Protein AF-A0A5S4EP08-F1 (afdb_monomer_lite)

Foldseek 3Di:
DDQDPNWDWAFDDDPPDTDTDTAQDDDPVQWGFPDDDPQWTWIQGPVVRDIDIDGTDDPPD

Structure (mmCIF, N/CA/C/O backbone):
data_AF-A0A5S4EP08-F1
#
_entry.id   AF-A0A5S4EP08-F1
#
loop_
_atom_site.group_PDB
_atom_site.id
_atom_site.type_symbol
_atom_site.label_atom_id
_atom_site.label_alt_id
_atom_site.label_comp_id
_atom_site.label_asym_id
_atom_site.label_entity_id
_atom_site.label_seq_id
_atom_site.pdbx_PDB_ins_code
_atom_site.Cartn_x
_atom_site.Cartn_y
_atom_site.Cartn_z
_atom_site.occupancy
_atom_site.B_iso_or_equiv
_atom_site.auth_seq_id
_atom_site.auth_comp_id
_atom_site.auth_asym_id
_atom_site.auth_atom_id
_atom_site.pdbx_PDB_model_num
ATOM 1 N N . MET A 1 1 ? 10.618 -2.509 -11.061 1.00 63.53 1 MET A N 1
ATOM 2 C CA . MET A 1 1 ? 9.349 -3.216 -11.370 1.00 63.53 1 MET A CA 1
ATOM 3 C C . MET A 1 1 ? 9.644 -4.346 -12.339 1.00 63.53 1 MET A C 1
ATOM 5 O O . MET A 1 1 ? 10.715 -4.348 -12.932 1.00 63.53 1 MET A O 1
ATOM 9 N N . LYS A 1 2 ? 8.725 -5.293 -12.505 1.00 69.19 2 LYS A N 1
ATOM 10 C CA . LYS A 1 2 ? 8.809 -6.318 -13.547 1.00 69.19 2 LYS A CA 1
ATOM 11 C C . LYS A 1 2 ? 7.404 -6.606 -14.072 1.00 69.19 2 LYS A C 1
ATOM 13 O O . LYS A 1 2 ? 6.463 -6.651 -13.285 1.00 69.19 2 LYS A O 1
ATOM 18 N N . LEU A 1 3 ? 7.263 -6.760 -15.385 1.00 62.28 3 LEU A N 1
ATOM 19 C CA . LEU A 1 3 ? 6.035 -7.239 -16.016 1.00 62.28 3 LEU A CA 1
ATOM 20 C C . LEU A 1 3 ? 6.281 -8.680 -16.466 1.00 62.28 3 LEU A C 1
ATOM 22 O O . LEU A 1 3 ? 7.042 -8.904 -17.405 1.00 62.28 3 LEU A O 1
ATOM 26 N N . GLU A 1 4 ? 5.652 -9.651 -15.807 1.00 63.56 4 GLU A N 1
ATOM 27 C CA . GLU A 1 4 ? 5.682 -11.056 -16.230 1.00 63.56 4 GLU A CA 1
ATOM 28 C C . GLU A 1 4 ? 4.264 -11.561 -16.463 1.00 63.56 4 GLU A C 1
ATOM 30 O O . GLU A 1 4 ? 3.384 -11.371 -15.628 1.00 63.56 4 GLU A O 1
ATOM 35 N N . ALA A 1 5 ? 4.035 -12.195 -17.616 1.00 61.12 5 ALA A N 1
ATOM 36 C CA . ALA A 1 5 ? 2.757 -12.823 -17.968 1.00 61.12 5 ALA A CA 1
ATOM 37 C C . ALA A 1 5 ? 1.508 -11.918 -17.799 1.00 61.12 5 ALA A C 1
ATOM 39 O O . ALA A 1 5 ? 0.411 -12.412 -17.554 1.00 61.12 5 ALA A O 1
ATOM 40 N N . GLY A 1 6 ? 1.661 -10.593 -17.935 1.00 62.28 6 GLY A N 1
ATOM 41 C CA . GLY A 1 6 ? 0.565 -9.625 -17.794 1.00 62.28 6 GLY A CA 1
ATOM 42 C C . GLY A 1 6 ? 0.267 -9.174 -16.359 1.00 62.28 6 GLY A C 1
ATOM 43 O O . GLY A 1 6 ? -0.684 -8.425 -16.163 1.00 62.28 6 GLY A O 1
ATOM 44 N N . GLN A 1 7 ? 1.066 -9.583 -15.368 1.00 62.50 7 GLN A N 1
ATOM 45 C CA . GLN A 1 7 ? 0.971 -9.087 -13.995 1.00 62.50 7 GLN A CA 1
ATOM 46 C C . GLN A 1 7 ? 2.132 -8.146 -13.671 1.00 62.50 7 GLN A C 1
ATOM 48 O O . GLN A 1 7 ? 3.299 -8.463 -13.911 1.00 62.50 7 GLN A O 1
ATOM 53 N N . TRP A 1 8 ? 1.799 -6.980 -13.120 1.00 65.81 8 TRP A N 1
ATOM 54 C CA . TRP A 1 8 ? 2.778 -6.004 -12.656 1.00 65.81 8 TRP A CA 1
ATOM 55 C C . TRP A 1 8 ? 3.268 -6.361 -11.252 1.00 65.81 8 TRP A C 1
ATOM 57 O O . TRP A 1 8 ? 2.470 -6.494 -10.325 1.00 65.81 8 TRP A O 1
ATOM 67 N N . GLU A 1 9 ? 4.587 -6.461 -11.090 1.00 72.62 9 GLU A N 1
ATOM 68 C CA . GLU A 1 9 ? 5.258 -6.480 -9.790 1.00 72.62 9 GLU A CA 1
ATOM 69 C C . GLU A 1 9 ? 5.944 -5.139 -9.528 1.00 72.62 9 GLU A C 1
ATOM 71 O O . GLU A 1 9 ? 6.815 -4.692 -10.289 1.00 72.62 9 GLU A O 1
ATOM 76 N N . ALA A 1 10 ? 5.570 -4.505 -8.417 1.00 68.38 10 ALA A N 1
ATOM 77 C CA . ALA A 1 10 ? 6.203 -3.288 -7.925 1.00 68.38 10 ALA A CA 1
ATOM 78 C C . ALA A 1 10 ? 7.041 -3.578 -6.673 1.00 68.38 10 ALA A C 1
ATOM 80 O O . ALA A 1 10 ? 6.688 -4.438 -5.867 1.00 68.38 10 ALA A O 1
ATOM 81 N N . HIS A 1 11 ? 8.137 -2.833 -6.511 1.00 69.75 11 HIS A N 1
ATOM 82 C CA . HIS A 1 11 ? 8.915 -2.809 -5.274 1.00 69.75 11 HIS A CA 1
ATOM 83 C C . HIS A 1 11 ? 8.465 -1.600 -4.453 1.00 69.75 11 HIS A C 1
ATOM 85 O O . HIS A 1 11 ? 8.646 -0.464 -4.890 1.00 69.75 11 HIS A O 1
ATOM 91 N N . LEU A 1 12 ? 7.861 -1.837 -3.292 1.00 65.69 12 LEU A N 1
ATOM 92 C CA . LEU A 1 12 ? 7.413 -0.789 -2.378 1.00 65.69 12 LEU A CA 1
ATOM 93 C C . LEU A 1 12 ? 8.387 -0.682 -1.204 1.00 65.69 12 LEU A C 1
ATOM 95 O O . LEU A 1 12 ? 8.503 -1.619 -0.418 1.00 65.69 12 LEU A O 1
ATOM 99 N N . GLY A 1 13 ? 9.064 0.461 -1.089 1.00 64.56 13 GLY A N 1
ATOM 100 C CA . GLY A 1 13 ? 9.918 0.779 0.053 1.00 64.56 13 GLY A CA 1
ATOM 101 C C . GLY A 1 13 ? 9.117 1.376 1.212 1.00 64.56 13 GLY A C 1
ATOM 102 O O . GLY A 1 13 ? 8.400 2.358 1.015 1.00 64.56 13 GLY A O 1
ATOM 103 N N . ARG A 1 14 ? 9.258 0.831 2.424 1.00 67.38 14 ARG A N 1
ATOM 104 C CA . ARG A 1 14 ? 8.790 1.452 3.675 1.00 67.38 14 ARG A CA 1
ATOM 105 C C . ARG A 1 14 ? 9.902 1.386 4.722 1.00 67.38 14 ARG A C 1
ATOM 107 O O . ARG A 1 14 ? 10.099 0.356 5.356 1.00 67.38 14 ARG A O 1
ATOM 114 N N . GLY A 1 15 ? 10.619 2.492 4.920 1.00 69.12 15 GLY A N 1
ATOM 115 C CA . GLY A 1 15 ? 11.822 2.483 5.758 1.00 69.12 15 GLY A CA 1
ATOM 116 C C . GLY A 1 15 ? 12.899 1.593 5.134 1.00 69.12 15 GLY A C 1
ATOM 117 O O . GLY A 1 15 ? 13.300 1.842 4.002 1.00 69.12 15 GLY A O 1
ATOM 118 N N . GLU A 1 16 ? 13.328 0.552 5.849 1.00 64.38 16 GLU A N 1
ATOM 119 C CA . GLU A 1 16 ? 14.303 -0.445 5.367 1.00 64.38 16 GLU A CA 1
ATOM 120 C C . GLU A 1 16 ? 13.647 -1.644 4.649 1.00 64.38 16 GLU A C 1
ATOM 122 O O . GLU A 1 16 ? 14.341 -2.485 4.081 1.00 64.38 16 GLU A O 1
ATOM 127 N N . GLU A 1 17 ? 12.312 -1.743 4.652 1.00 58.28 17 GLU A N 1
ATOM 128 C CA . GLU A 1 17 ? 11.586 -2.870 4.057 1.00 58.28 17 GLU A CA 1
ATOM 129 C C . GLU A 1 17 ? 11.297 -2.625 2.571 1.00 58.28 17 GLU A C 1
ATOM 131 O O . GLU A 1 17 ? 10.762 -1.578 2.202 1.00 58.28 17 GLU A O 1
ATOM 136 N N . VAL A 1 18 ? 11.587 -3.617 1.723 1.00 67.75 18 VAL A N 1
ATOM 137 C CA . VAL A 1 18 ? 11.201 -3.634 0.304 1.00 67.75 18 VAL A CA 1
ATOM 138 C C . VAL A 1 18 ? 10.219 -4.777 0.072 1.00 67.75 18 VAL A C 1
ATOM 140 O O . VAL A 1 18 ? 10.575 -5.947 0.194 1.00 67.75 18 VAL A O 1
ATOM 143 N N . PHE A 1 19 ? 8.983 -4.446 -0.293 1.00 72.19 19 PHE A N 1
ATOM 144 C CA . PHE A 1 19 ? 7.942 -5.424 -0.605 1.00 72.19 19 PHE A CA 1
ATOM 145 C C . PHE A 1 19 ? 7.825 -5.624 -2.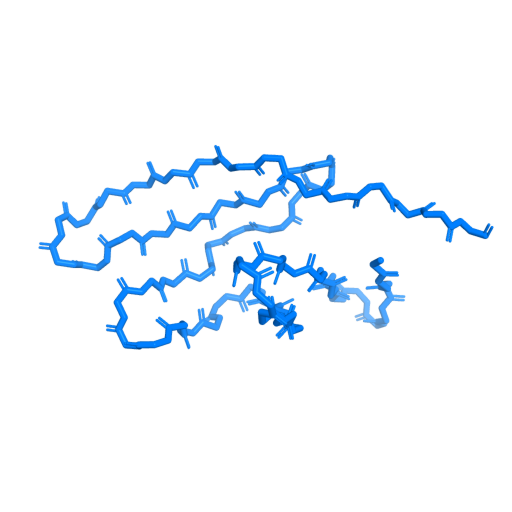109 1.00 72.19 19 PHE A C 1
ATOM 147 O O . PHE A 1 19 ? 7.762 -4.646 -2.849 1.00 72.19 19 PHE A O 1
ATOM 154 N N . ILE A 1 20 ? 7.724 -6.876 -2.552 1.00 79.88 20 ILE A N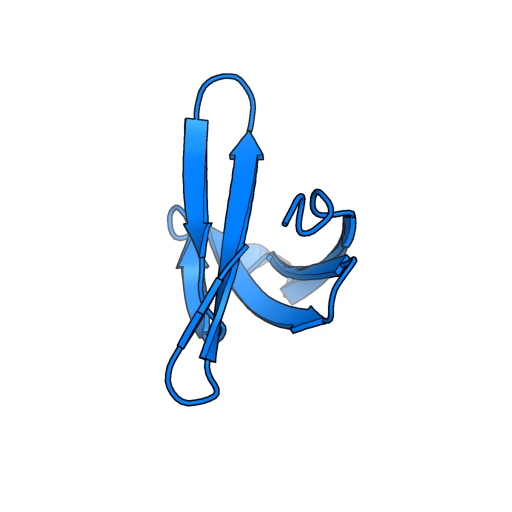 1
ATOM 155 C CA . ILE A 1 20 ? 7.231 -7.199 -3.893 1.00 79.88 20 ILE A CA 1
ATOM 156 C C . ILE A 1 20 ? 5.714 -7.320 -3.788 1.00 79.88 20 ILE A C 1
ATOM 158 O O . ILE A 1 20 ? 5.215 -8.117 -2.993 1.00 79.88 20 ILE A O 1
ATOM 162 N N . VAL A 1 21 ? 4.984 -6.503 -4.545 1.00 85.56 21 VAL A N 1
ATOM 163 C CA . VAL A 1 21 ? 3.525 -6.400 -4.429 1.00 85.56 21 VAL A CA 1
ATOM 164 C C . VAL A 1 21 ? 2.825 -6.648 -5.759 1.00 85.56 21 VAL A C 1
ATOM 166 O O . VAL A 1 21 ? 3.353 -6.307 -6.819 1.00 85.56 21 VAL A O 1
ATOM 169 N N . ARG A 1 22 ? 1.625 -7.233 -5.680 1.00 88.44 22 ARG A N 1
ATOM 170 C CA . ARG A 1 22 ? 0.737 -7.558 -6.808 1.00 88.44 22 ARG A CA 1
ATOM 171 C C . ARG A 1 22 ? -0.686 -7.106 -6.494 1.00 88.44 22 ARG A C 1
ATOM 173 O O . ARG A 1 22 ? -1.062 -7.064 -5.323 1.00 88.44 22 ARG A O 1
ATOM 180 N N . GLU A 1 23 ? -1.478 -6.802 -7.517 1.00 91.69 23 GLU A N 1
ATOM 181 C CA . GLU A 1 23 ? -2.903 -6.489 -7.342 1.00 91.69 23 GLU A CA 1
ATOM 182 C C . GLU A 1 23 ? -3.637 -7.611 -6.593 1.00 91.69 23 GLU A C 1
ATOM 184 O O . GLU A 1 23 ? -3.380 -8.797 -6.795 1.00 91.69 23 GLU A O 1
ATOM 189 N N . GLY A 1 24 ? -4.521 -7.227 -5.674 1.00 92.56 24 GLY A N 1
ATOM 190 C CA . GLY A 1 24 ? -5.245 -8.135 -4.788 1.00 92.56 24 GLY A CA 1
ATOM 191 C C . GLY A 1 24 ? -4.480 -8.571 -3.533 1.00 92.56 24 GLY A C 1
ATOM 192 O O . GLY A 1 24 ? -5.107 -9.083 -2.608 1.00 92.56 24 GLY A O 1
ATOM 193 N N . MET A 1 25 ? -3.164 -8.345 -3.442 1.00 93.38 25 MET A N 1
ATOM 194 C CA . MET A 1 25 ? -2.365 -8.732 -2.274 1.00 93.38 25 MET A CA 1
ATOM 195 C C . MET A 1 25 ? -2.725 -7.907 -1.032 1.00 93.38 25 MET A C 1
ATOM 197 O O . MET A 1 25 ? -2.836 -6.683 -1.101 1.00 93.38 25 MET A O 1
ATOM 201 N N . THR A 1 26 ? -2.826 -8.559 0.129 1.00 94.00 26 THR A N 1
ATOM 202 C CA . THR A 1 26 ? -2.938 -7.882 1.430 1.00 94.00 26 THR A CA 1
ATOM 203 C C . THR A 1 26 ? -1.562 -7.727 2.082 1.00 94.00 26 THR A C 1
ATOM 205 O O . THR A 1 26 ? -0.850 -8.705 2.300 1.00 94.00 26 THR A O 1
ATOM 208 N N . LEU A 1 27 ? -1.200 -6.495 2.436 1.00 89.50 27 LEU A N 1
ATOM 209 C CA . LEU A 1 27 ? 0.024 -6.127 3.140 1.00 89.50 27 LEU A CA 1
ATOM 210 C C . LEU A 1 27 ? -0.276 -5.919 4.625 1.00 89.50 27 LEU A C 1
ATOM 212 O O . LEU A 1 27 ? -1.189 -5.172 4.989 1.00 89.50 27 LEU A O 1
ATOM 216 N N . THR A 1 28 ? 0.495 -6.601 5.477 1.00 85.44 28 THR A N 1
ATOM 217 C CA . THR A 1 28 ? 0.444 -6.505 6.951 1.00 85.44 28 THR A CA 1
ATOM 218 C C . THR A 1 28 ? -0.960 -6.641 7.566 1.00 85.44 28 THR A C 1
ATOM 220 O O . THR A 1 28 ? -1.189 -6.159 8.670 1.00 85.44 28 THR A O 1
ATOM 223 N N . GLY A 1 29 ? -1.922 -7.230 6.844 1.00 89.69 29 GLY A N 1
ATOM 224 C CA . GLY A 1 29 ? -3.333 -7.324 7.246 1.00 89.69 29 GLY A CA 1
ATOM 225 C C . GLY A 1 29 ? -4.114 -6.000 7.263 1.00 89.69 29 GLY A C 1
ATOM 226 O O . GLY A 1 29 ? -5.290 -6.004 7.609 1.00 89.69 29 GLY A O 1
ATOM 227 N N . LEU A 1 30 ? -3.491 -4.873 6.905 1.00 94.00 30 LEU A N 1
ATOM 228 C CA . LEU A 1 30 ? -4.084 -3.534 7.029 1.00 94.00 30 LEU A CA 1
ATOM 229 C C . LEU A 1 30 ? -4.347 -2.871 5.682 1.00 94.00 30 LEU A C 1
ATOM 231 O O . LEU A 1 30 ? -5.260 -2.052 5.574 1.00 94.00 30 LEU A O 1
ATOM 235 N N . TYR A 1 31 ? -3.554 -3.217 4.670 1.00 94.50 31 TYR A N 1
ATOM 236 C CA . TYR A 1 31 ? -3.653 -2.628 3.345 1.00 94.50 31 TYR A CA 1
ATOM 237 C C . TYR A 1 31 ? -3.906 -3.702 2.299 1.00 94.50 31 TYR A C 1
ATOM 239 O O . TYR A 1 31 ? -3.328 -4.779 2.378 1.00 94.50 31 TYR A O 1
ATOM 247 N N . GLN A 1 32 ? -4.713 -3.404 1.290 1.00 96.12 32 GLN A N 1
ATOM 248 C CA . GLN A 1 32 ? -4.839 -4.228 0.091 1.00 96.12 32 GLN A CA 1
ATOM 249 C C . GLN A 1 32 ? -4.353 -3.445 -1.123 1.00 96.12 32 GLN A C 1
ATOM 251 O O . GLN A 1 32 ? -4.708 -2.282 -1.297 1.00 96.12 32 GLN A O 1
ATOM 256 N N . VAL A 1 33 ? -3.555 -4.075 -1.977 1.00 95.19 33 VAL A N 1
ATOM 257 C CA . VAL A 1 33 ? -3.166 -3.506 -3.267 1.00 95.19 33 VAL A CA 1
ATOM 258 C C . VAL A 1 33 ? -4.377 -3.569 -4.188 1.00 95.19 33 VAL A C 1
ATOM 260 O O . VAL A 1 33 ? -4.791 -4.654 -4.590 1.00 95.19 33 VAL A O 1
ATOM 263 N N . GLN A 1 34 ? -4.967 -2.417 -4.494 1.00 95.81 34 GLN A N 1
ATOM 264 C CA . GLN A 1 34 ? -6.101 -2.347 -5.415 1.00 95.81 34 GLN A CA 1
ATOM 265 C C . GLN A 1 34 ? -5.645 -2.307 -6.865 1.00 95.81 34 GLN A C 1
ATOM 267 O O . GLN A 1 34 ? -6.253 -2.958 -7.703 1.00 95.81 34 GLN A O 1
ATOM 272 N N . GLU A 1 35 ? -4.599 -1.535 -7.154 1.00 94.12 35 GLU A N 1
ATOM 273 C CA . GLU A 1 35 ? -4.179 -1.286 -8.527 1.00 94.12 35 GLU A CA 1
ATOM 274 C C . GLU A 1 35 ? -2.696 -0.931 -8.602 1.00 94.12 35 GLU A C 1
ATOM 276 O O . GLU A 1 35 ? -2.181 -0.196 -7.752 1.00 94.12 35 GLU A O 1
ATOM 281 N N . ILE A 1 36 ? -2.020 -1.414 -9.642 1.00 90.00 36 ILE A N 1
ATOM 282 C CA . ILE A 1 36 ? -0.643 -1.053 -9.973 1.00 90.00 36 ILE A CA 1
ATOM 283 C C . ILE A 1 36 ? -0.638 -0.461 -11.387 1.00 90.00 36 ILE A C 1
ATOM 285 O O . ILE A 1 36 ? -0.614 -1.177 -12.385 1.00 90.00 36 ILE A O 1
ATOM 289 N N . ARG A 1 37 ? -0.630 0.875 -11.471 1.00 88.50 37 ARG A N 1
ATOM 290 C CA . ARG A 1 37 ? -0.519 1.638 -12.723 1.00 88.50 37 ARG A CA 1
ATOM 291 C C . ARG A 1 37 ? 0.710 2.542 -12.664 1.00 88.50 37 ARG A C 1
ATOM 293 O O . ARG A 1 37 ? 0.592 3.667 -12.168 1.00 88.50 37 ARG A O 1
ATOM 300 N N . PRO A 1 38 ? 1.880 2.087 -13.155 1.00 85.62 38 PRO A N 1
ATOM 301 C CA . PRO A 1 38 ? 3.096 2.896 -13.202 1.00 85.62 38 PRO A CA 1
ATOM 302 C C . PRO A 1 38 ? 2.850 4.336 -13.704 1.00 85.62 38 PRO A C 1
ATOM 304 O O . PRO A 1 38 ? 2.148 4.501 -14.703 1.00 85.62 38 PRO A O 1
ATOM 307 N N . PRO A 1 39 ? 3.396 5.372 -13.031 1.00 89.31 39 PRO A N 1
ATOM 308 C CA . PRO A 1 39 ? 4.344 5.321 -11.911 1.00 89.31 39 PRO A CA 1
ATOM 309 C C . PRO A 1 39 ? 3.661 5.303 -10.529 1.00 89.31 39 PRO A C 1
ATOM 311 O O . PRO A 1 39 ? 4.237 5.757 -9.546 1.00 89.31 39 PRO A O 1
ATOM 314 N N . THR A 1 40 ? 2.418 4.829 -10.426 1.00 90.62 40 THR A N 1
ATOM 315 C CA . THR A 1 40 ? 1.633 4.847 -9.183 1.00 90.62 40 THR A CA 1
ATOM 316 C C . THR A 1 40 ? 1.123 3.472 -8.759 1.00 90.62 40 THR A C 1
ATOM 318 O O . THR A 1 40 ? 0.946 2.558 -9.564 1.00 90.62 40 THR A O 1
ATOM 321 N N . LEU A 1 41 ? 0.867 3.339 -7.462 1.00 92.81 41 LEU A N 1
ATOM 322 C CA . LEU A 1 41 ? 0.189 2.202 -6.855 1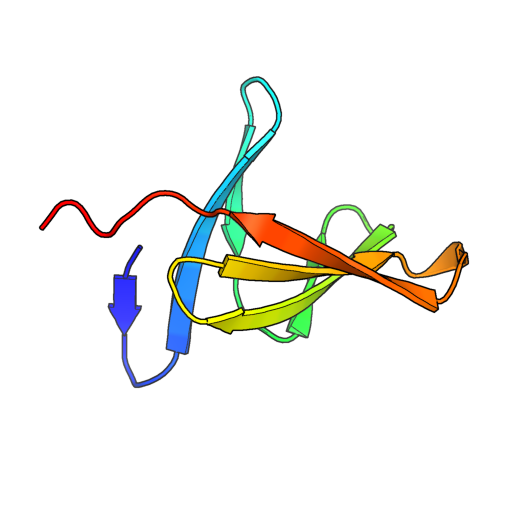.00 92.81 41 LEU A CA 1
ATOM 323 C C . LEU A 1 41 ? -0.938 2.718 -5.962 1.00 92.81 41 LEU A C 1
ATOM 325 O O . LEU A 1 41 ? -0.746 3.687 -5.226 1.00 92.81 41 LEU A O 1
ATOM 329 N N . THR A 1 42 ? -2.085 2.044 -5.978 1.00 95.38 42 THR A N 1
ATOM 330 C CA . THR A 1 42 ? -3.225 2.359 -5.110 1.00 95.38 42 THR A CA 1
ATOM 331 C C . THR A 1 42 ? -3.391 1.287 -4.033 1.00 95.38 42 THR A C 1
ATOM 333 O O . THR A 1 42 ? -3.580 0.107 -4.336 1.00 95.38 42 THR A O 1
ATOM 336 N N . LEU A 1 43 ? -3.349 1.701 -2.765 1.00 95.31 43 LEU A N 1
ATOM 337 C CA . LEU A 1 43 ? -3.623 0.870 -1.590 1.00 95.31 43 LEU A CA 1
ATOM 338 C C . LEU A 1 43 ? -4.998 1.209 -1.016 1.00 95.31 43 LEU A C 1
ATOM 340 O O . LEU A 1 43 ? -5.348 2.378 -0.903 1.00 95.31 43 LEU A O 1
ATOM 344 N N . LEU A 1 44 ? -5.751 0.199 -0.595 1.00 97.50 44 LEU A N 1
ATOM 345 C CA . LEU A 1 44 ? -6.919 0.337 0.270 1.00 97.50 44 LEU A CA 1
ATOM 346 C C . LEU A 1 44 ? -6.499 0.118 1.718 1.00 97.50 44 LEU A C 1
ATOM 348 O O . LEU A 1 44 ? -6.066 -0.981 2.054 1.00 97.50 44 LEU A O 1
ATOM 352 N N . TYR A 1 45 ? -6.671 1.110 2.583 1.00 96.38 45 TYR A N 1
ATOM 353 C CA . TYR A 1 45 ? -6.602 0.913 4.025 1.00 96.38 45 TYR A CA 1
ATOM 354 C C . TYR A 1 45 ? -7.909 0.279 4.511 1.00 96.38 45 TYR A C 1
ATOM 356 O O . TYR A 1 45 ? -8.959 0.926 4.537 1.00 96.38 45 TYR A O 1
ATOM 364 N N . LEU A 1 46 ? -7.850 -1.003 4.877 1.00 96.81 46 LEU A N 1
ATOM 365 C CA . LEU A 1 46 ? -9.021 -1.834 5.165 1.0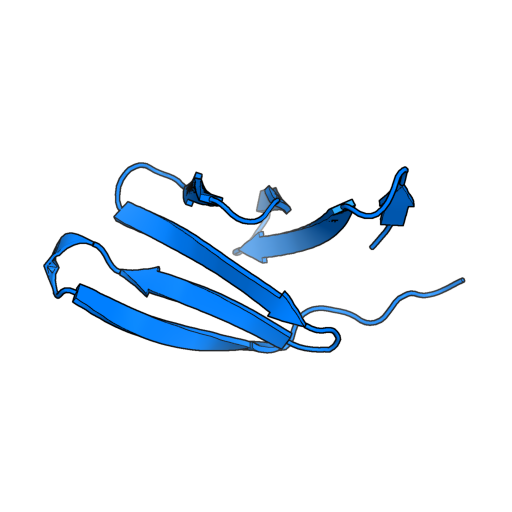0 96.81 46 LEU A CA 1
ATOM 366 C C . LEU A 1 46 ? -9.875 -1.322 6.338 1.00 96.81 46 LEU A C 1
ATOM 368 O O . LEU A 1 46 ? -11.098 -1.303 6.183 1.00 96.81 46 LEU A O 1
ATOM 372 N N . PRO A 1 47 ? -9.306 -0.865 7.475 1.00 96.75 47 PRO A N 1
ATOM 373 C CA . PRO A 1 47 ? -10.113 -0.426 8.614 1.00 96.75 47 PRO A CA 1
ATOM 374 C C . PRO A 1 47 ? -11.017 0.774 8.317 1.00 96.75 47 PRO A C 1
ATOM 376 O O . PRO A 1 47 ? -12.102 0.866 8.881 1.00 96.75 47 PRO A O 1
ATOM 379 N N . LEU A 1 48 ? -10.583 1.685 7.439 1.00 97.75 48 LEU A N 1
ATOM 380 C CA . LEU A 1 48 ? -11.349 2.887 7.081 1.00 97.75 48 LEU A CA 1
ATOM 381 C C . LEU A 1 48 ? -11.964 2.821 5.682 1.00 97.75 48 LEU A C 1
ATOM 383 O O . LEU A 1 48 ? -12.631 3.768 5.279 1.00 97.75 48 LEU A O 1
ATOM 387 N N . GLN A 1 49 ? -11.729 1.735 4.938 1.00 97.19 49 GLN A N 1
ATOM 388 C CA . GLN A 1 49 ? -12.119 1.604 3.530 1.00 97.19 49 GLN A CA 1
ATOM 389 C C . GLN A 1 49 ? -11.653 2.803 2.682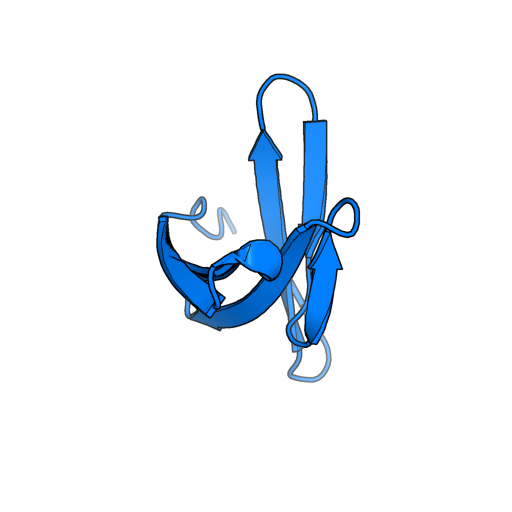 1.00 97.19 49 GLN A C 1
ATOM 391 O O . GLN A 1 49 ? -12.359 3.278 1.794 1.00 97.19 49 GLN A O 1
ATOM 396 N N . GLN A 1 50 ? -10.453 3.311 2.975 1.00 98.06 50 GLN A N 1
ATOM 397 C CA . GLN A 1 50 ? -9.914 4.508 2.339 1.00 98.06 50 GLN A CA 1
ATOM 398 C C . GLN A 1 50 ? -8.805 4.154 1.356 1.00 98.06 50 GLN A C 1
ATOM 400 O O . GLN A 1 50 ? -7.829 3.497 1.717 1.00 98.06 50 GLN A O 1
ATOM 405 N N . SER A 1 51 ? -8.935 4.629 0.121 1.00 97.81 51 SER A N 1
ATOM 406 C CA . SER A 1 51 ? -7.911 4.464 -0.908 1.00 97.81 51 SER A CA 1
ATOM 407 C C . SER A 1 51 ? -6.851 5.559 -0.818 1.00 97.81 51 SER A C 1
ATOM 409 O O . SER A 1 51 ? -7.176 6.736 -0.660 1.00 97.81 51 SER A O 1
ATOM 411 N N . GLN A 1 52 ? -5.591 5.177 -0.988 1.00 95.06 52 GLN A N 1
ATOM 412 C CA . GLN A 1 52 ? -4.461 6.083 -1.156 1.00 95.06 52 GLN A CA 1
ATOM 413 C C . GLN A 1 52 ? -3.667 5.686 -2.397 1.00 95.06 52 GLN A C 1
ATOM 415 O O . GLN A 1 52 ? -3.328 4.516 -2.575 1.00 95.06 52 GLN A O 1
ATOM 420 N N . THR A 1 53 ? -3.343 6.661 -3.238 1.00 95.19 53 THR A N 1
ATOM 421 C CA . THR A 1 53 ? -2.456 6.464 -4.386 1.00 95.19 53 THR A CA 1
ATOM 422 C C . THR A 1 53 ? -1.101 7.065 -4.057 1.00 95.19 53 THR A C 1
ATOM 424 O O . THR A 1 53 ? -1.009 8.227 -3.663 1.00 95.19 53 THR A O 1
ATOM 427 N N . ILE A 1 54 ? -0.055 6.261 -4.196 1.00 89.94 54 ILE A N 1
ATOM 428 C CA . ILE A 1 54 ? 1.321 6.638 -3.890 1.00 89.94 54 ILE A CA 1
ATOM 429 C C . ILE A 1 54 ? 2.201 6.478 -5.133 1.00 89.94 54 ILE A C 1
ATOM 431 O O . ILE A 1 54 ? 1.966 5.567 -5.934 1.00 89.94 54 ILE A O 1
ATOM 435 N N . PRO A 1 55 ? 3.213 7.343 -5.317 1.00 86.00 55 PRO A N 1
ATOM 436 C CA . PRO A 1 55 ? 4.216 7.131 -6.347 1.00 86.00 55 PRO A CA 1
ATOM 437 C C . PRO A 1 55 ? 5.026 5.872 -6.023 1.00 86.00 55 PRO A C 1
ATOM 439 O O . PRO A 1 55 ? 5.353 5.600 -4.866 1.00 86.00 55 PRO A O 1
ATOM 442 N N . ILE A 1 56 ? 5.365 5.115 -7.056 1.00 82.38 56 ILE A N 1
ATOM 443 C CA . ILE A 1 56 ? 6.283 3.980 -7.002 1.00 82.38 56 ILE A CA 1
ATOM 444 C C . ILE A 1 56 ? 7.456 4.253 -7.943 1.00 82.38 56 ILE A C 1
ATOM 446 O O . ILE A 1 56 ? 7.295 4.916 -8.967 1.00 82.38 56 ILE A O 1
ATOM 450 N N . GLY A 1 57 ? 8.647 3.777 -7.571 1.00 71.62 57 GLY A N 1
ATOM 451 C CA . GLY A 1 57 ? 9.872 4.029 -8.334 1.00 71.62 57 GLY A CA 1
ATOM 452 C C . GLY A 1 57 ? 9.771 3.539 -9.780 1.00 71.62 57 GLY A C 1
ATOM 453 O O . GLY A 1 57 ? 9.142 2.512 -10.043 1.00 71.62 57 GLY A O 1
ATOM 454 N N . GLU A 1 58 ? 10.389 4.277 -10.705 1.00 63.28 58 GLU A N 1
ATOM 455 C CA . GLU A 1 58 ? 10.366 3.979 -12.139 1.00 63.28 58 GLU A CA 1
ATOM 456 C C . GLU A 1 58 ? 11.070 2.654 -12.477 1.00 63.28 58 GLU A C 1
ATOM 458 O O . GLU A 1 58 ? 11.942 2.168 -11.751 1.00 63.28 58 GLU A O 1
ATOM 463 N N . LEU A 1 59 ? 10.673 2.045 -13.598 1.00 55.34 59 LEU A N 1
ATOM 464 C CA . LEU A 1 59 ? 11.366 0.901 -14.184 1.00 55.34 59 LEU A CA 1
ATOM 465 C C . LEU A 1 59 ? 12.728 1.379 -14.714 1.00 55.34 59 LEU A C 1
ATOM 467 O O . LEU A 1 59 ? 12.845 1.716 -15.888 1.00 55.34 59 LEU A O 1
ATOM 471 N N . SER A 1 60 ? 13.761 1.423 -13.873 1.00 47.94 60 SER A N 1
ATOM 472 C CA . SER A 1 60 ? 15.135 1.508 -14.373 1.00 47.94 60 SER A CA 1
ATOM 473 C C . SER A 1 60 ? 15.419 0.211 -15.138 1.00 47.94 60 SER A C 1
ATOM 475 O O . SER A 1 60 ? 15.571 -0.844 -14.517 1.00 47.94 60 SER A O 1
ATOM 477 N N . SER A 1 61 ? 15.341 0.290 -16.469 1.00 50.53 61 SER A N 1
ATOM 478 C CA . SER A 1 61 ? 15.658 -0.804 -17.397 1.00 50.53 61 SER A CA 1
ATOM 479 C C . SER A 1 61 ? 17.162 -0.996 -17.517 1.00 50.53 61 SER A C 1
ATOM 481 O O . SER A 1 61 ? 17.882 0.022 -17.405 1.00 50.53 61 SER A O 1
#

Secondary structure (DSSP, 8-state):
-EEETTEEEEEEEETTEEEEE-TTPEETTTEEEEEEETTEEEEEEGGGTEEEEEE------

pLDDT: mean 81.2, std 14.72, range [47.94, 98.06]

Organism: NCBI:txid327160

Radius of gyration: 11.32 Å; chains: 1; bounding box: 28×20×27 Å

Sequence (61 aa):
MKLEAGQWEAHLGRGEEVFI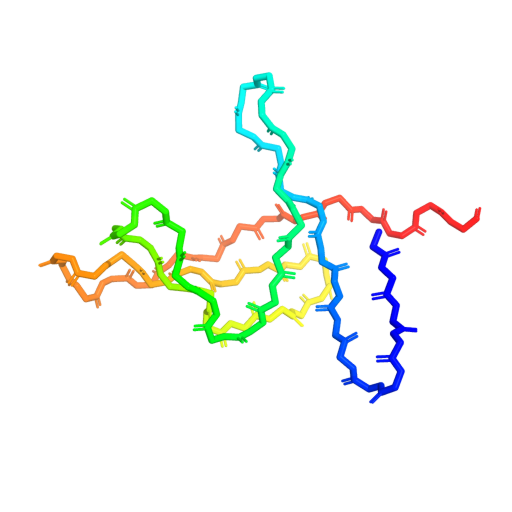VREGMTLTGLYQVQEIRPPTLTLLYLPLQQSQTIPIGELSS